Protein AF-W2ZVK2-F1 (afdb_monomer_lite)

Structure (mmCIF, N/CA/C/O backbone):
data_AF-W2ZVK2-F1
#
_entry.id   AF-W2ZVK2-F1
#
loop_
_atom_site.group_PDB
_atom_site.id
_atom_site.type_symbol
_atom_site.label_atom_id
_atom_site.label_alt_id
_atom_site.label_comp_id
_atom_site.label_asym_id
_atom_site.label_entity_id
_atom_site.label_seq_id
_atom_site.pdbx_PDB_ins_code
_atom_site.Cartn_x
_atom_site.Cartn_y
_atom_site.Cartn_z
_atom_site.occupancy
_atom_site.B_iso_or_equiv
_atom_site.auth_seq_id
_atom_site.auth_comp_id
_atom_site.auth_asym_id
_atom_site.auth_atom_id
_atom_site.pdbx_PDB_model_num
ATOM 1 N N . MET A 1 1 ? 58.874 -14.289 -9.681 1.00 51.75 1 MET A N 1
ATOM 2 C CA . MET A 1 1 ? 57.615 -13.782 -10.272 1.00 51.75 1 MET A CA 1
ATOM 3 C C . MET A 1 1 ? 56.472 -14.030 -9.299 1.00 51.75 1 MET A C 1
ATOM 5 O O . MET A 1 1 ? 56.117 -15.181 -9.076 1.00 51.75 1 MET A O 1
ATOM 9 N N . GLN A 1 2 ? 55.967 -12.985 -8.639 1.00 58.62 2 GLN A N 1
ATOM 10 C CA . GLN A 1 2 ? 54.879 -13.109 -7.662 1.00 58.62 2 GLN A CA 1
ATOM 11 C C . GLN A 1 2 ? 53.542 -13.241 -8.402 1.00 58.62 2 GLN A C 1
ATOM 13 O O . GLN A 1 2 ? 53.190 -12.388 -9.213 1.00 58.62 2 GLN A O 1
ATOM 18 N N . ARG A 1 3 ? 52.807 -14.333 -8.156 1.00 54.91 3 ARG A N 1
ATOM 19 C CA . ARG A 1 3 ? 51.463 -14.538 -8.712 1.00 54.91 3 ARG A CA 1
ATOM 20 C C . ARG A 1 3 ? 50.464 -13.684 -7.932 1.00 54.91 3 ARG A C 1
ATOM 22 O O . ARG A 1 3 ? 50.197 -13.965 -6.766 1.00 54.91 3 ARG A O 1
ATOM 29 N N . LEU A 1 4 ? 49.896 -12.671 -8.581 1.00 62.34 4 LEU A N 1
ATOM 30 C CA . LEU A 1 4 ? 48.742 -11.940 -8.060 1.00 62.34 4 LEU A CA 1
ATOM 31 C C . LEU A 1 4 ? 47.518 -12.867 -8.073 1.00 62.34 4 LEU A C 1
ATOM 33 O O . LEU A 1 4 ? 47.171 -13.435 -9.108 1.00 62.34 4 LEU A O 1
ATOM 37 N N . LYS A 1 5 ? 46.876 -13.041 -6.914 1.00 61.41 5 LYS A N 1
ATOM 38 C CA . LYS A 1 5 ? 45.603 -13.764 -6.797 1.00 61.41 5 LYS A CA 1
ATOM 39 C C . LYS A 1 5 ? 44.465 -12.813 -7.193 1.00 61.41 5 LYS A C 1
ATOM 41 O O . LYS A 1 5 ? 44.335 -11.769 -6.552 1.00 61.41 5 LYS A O 1
ATOM 46 N N . PRO A 1 6 ? 43.624 -13.134 -8.190 1.00 56.97 6 PRO A N 1
ATOM 47 C CA . PRO A 1 6 ? 42.445 -12.330 -8.473 1.00 56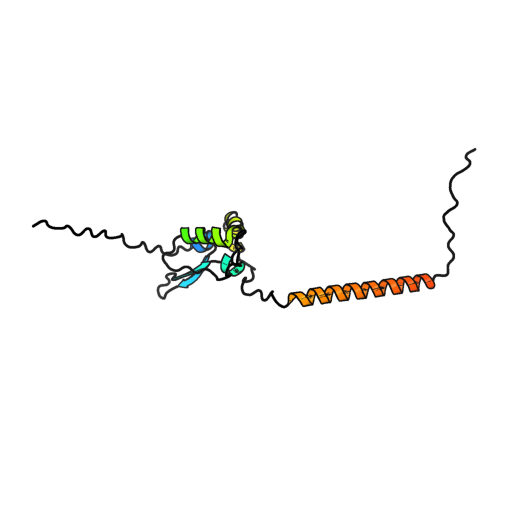.97 6 PRO A CA 1
ATOM 48 C C . PRO A 1 6 ? 41.418 -12.520 -7.349 1.00 56.97 6 PRO A C 1
ATOM 50 O O . PRO A 1 6 ? 40.825 -13.586 -7.197 1.00 56.97 6 PRO A O 1
ATOM 53 N N . SER A 1 7 ? 41.216 -11.474 -6.546 1.00 63.88 7 SER A N 1
ATOM 54 C CA . SER A 1 7 ? 40.123 -11.393 -5.575 1.00 63.88 7 SER A CA 1
ATOM 55 C C . SER A 1 7 ? 38.833 -11.028 -6.310 1.00 63.88 7 SER A C 1
ATOM 57 O O . SER A 1 7 ? 38.433 -9.868 -6.382 1.00 63.88 7 SER A O 1
ATOM 59 N N . VAL A 1 8 ? 38.190 -12.022 -6.918 1.00 59.44 8 VAL A N 1
ATOM 60 C CA . VAL A 1 8 ? 36.806 -11.886 -7.379 1.00 59.44 8 VAL A CA 1
ATOM 61 C C . VAL A 1 8 ? 35.891 -12.191 -6.201 1.00 59.44 8 VAL A C 1
ATOM 63 O O . VAL A 1 8 ? 35.551 -13.338 -5.929 1.00 59.44 8 VAL A O 1
ATOM 66 N N . SER A 1 9 ? 35.496 -11.137 -5.484 1.00 61.78 9 SER A N 1
ATOM 67 C CA . SER A 1 9 ? 34.347 -11.185 -4.580 1.00 61.78 9 SER A CA 1
ATOM 68 C C . SER A 1 9 ? 33.097 -11.429 -5.424 1.00 61.78 9 SER A C 1
ATOM 70 O O . SER A 1 9 ? 32.505 -10.504 -5.985 1.00 61.78 9 SER A O 1
ATOM 72 N N . SER A 1 10 ? 32.717 -12.696 -5.581 1.00 61.59 10 SER A N 1
ATOM 73 C CA . SER A 1 10 ? 31.437 -13.068 -6.167 1.00 61.59 10 SER A CA 1
ATOM 74 C C . SER A 1 10 ? 30.335 -12.572 -5.233 1.00 61.59 10 SER A C 1
ATOM 76 O O . SER A 1 10 ? 30.028 -13.211 -4.225 1.00 61.59 10 SER A O 1
ATOM 78 N N . LYS A 1 11 ? 29.750 -11.407 -5.541 1.00 63.00 11 LYS A N 1
ATOM 79 C CA . LYS A 1 11 ? 28.534 -10.941 -4.866 1.00 63.00 11 LYS A CA 1
ATOM 80 C C . LYS A 1 11 ? 27.496 -12.063 -4.972 1.00 63.00 11 LYS A C 1
ATOM 82 O O . LYS A 1 11 ? 27.238 -12.514 -6.091 1.00 63.00 11 LYS A O 1
ATOM 87 N N . PRO A 1 12 ? 26.911 -12.525 -3.854 1.00 60.38 12 PRO A N 1
ATOM 88 C CA . PRO A 1 12 ? 25.908 -13.574 -3.906 1.00 60.38 12 PRO A CA 1
ATOM 89 C C . PRO A 1 12 ? 24.769 -13.131 -4.834 1.00 60.38 12 PRO A C 1
ATOM 91 O O . PRO A 1 12 ? 24.417 -11.942 -4.833 1.00 60.38 12 PRO A O 1
ATOM 94 N N . PRO A 1 13 ? 24.208 -14.045 -5.646 1.00 59.25 13 PRO A N 1
ATOM 9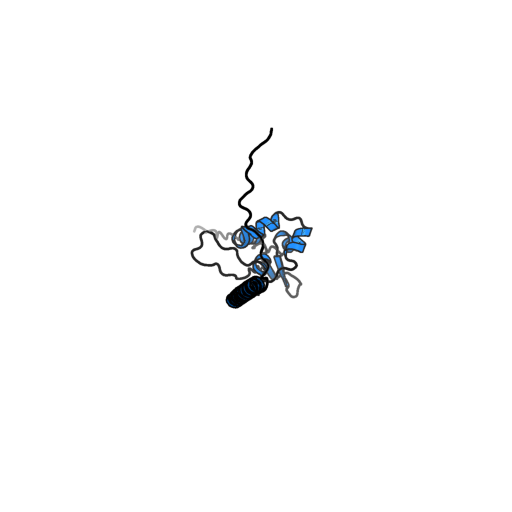5 C CA . PRO A 1 13 ? 23.165 -13.706 -6.601 1.00 59.25 13 PRO A CA 1
ATOM 96 C C . PRO A 1 13 ? 22.043 -12.946 -5.893 1.00 59.25 13 PRO A C 1
ATOM 98 O O . PRO A 1 13 ? 21.542 -13.371 -4.849 1.00 59.25 13 PRO A O 1
ATOM 101 N N . SER A 1 14 ? 21.695 -11.777 -6.442 1.00 63.69 14 SER A N 1
ATOM 102 C CA . SER A 1 14 ? 20.655 -10.904 -5.897 1.00 63.69 14 SER A CA 1
ATOM 103 C C . SER A 1 14 ? 19.380 -11.717 -5.694 1.00 63.69 14 SER A C 1
ATOM 105 O O . SER A 1 14 ? 18.766 -12.183 -6.656 1.00 63.69 14 SER A O 1
ATOM 107 N N . ARG A 1 15 ? 19.017 -11.938 -4.426 1.00 64.75 15 ARG A N 1
ATOM 108 C CA . ARG A 1 15 ? 17.873 -12.760 -4.029 1.00 64.75 15 ARG A CA 1
ATOM 109 C C . ARG A 1 15 ? 16.611 -12.179 -4.684 1.00 64.75 15 ARG A C 1
ATOM 111 O O . ARG A 1 15 ? 16.185 -11.074 -4.334 1.00 64.75 15 ARG A O 1
ATOM 118 N N . LYS A 1 16 ? 16.039 -12.891 -5.661 1.00 79.38 16 LYS A N 1
ATOM 119 C CA . LYS A 1 16 ? 14.780 -12.515 -6.321 1.00 79.38 16 LYS A CA 1
ATOM 120 C C . LYS A 1 16 ? 13.627 -12.848 -5.376 1.00 79.38 16 LYS A C 1
ATOM 122 O O . LYS A 1 16 ? 13.058 -13.925 -5.466 1.00 79.38 16 LYS A O 1
ATOM 127 N N . THR A 1 17 ? 13.321 -11.965 -4.427 1.00 89.00 17 THR A N 1
ATOM 128 C CA . THR A 1 17 ? 12.168 -12.157 -3.534 1.00 89.00 17 THR A CA 1
ATOM 129 C C . THR A 1 17 ? 10.874 -12.050 -4.352 1.00 89.00 17 THR A C 1
ATOM 131 O O . THR A 1 17 ? 10.612 -10.964 -4.891 1.00 89.00 17 THR A O 1
ATOM 134 N N . PRO A 1 18 ? 10.088 -13.137 -4.490 1.00 93.81 18 PRO A N 1
ATOM 135 C CA . PRO A 1 18 ? 8.814 -13.104 -5.197 1.00 93.81 18 PRO A CA 1
ATOM 136 C C . PRO A 1 18 ? 7.768 -12.326 -4.391 1.00 93.81 18 PRO A C 1
ATOM 138 O O . PRO A 1 18 ? 7.941 -12.069 -3.199 1.00 93.81 18 PRO A O 1
ATOM 141 N N . PHE A 1 19 ? 6.675 -11.939 -5.045 1.00 96.50 19 PHE A N 1
ATOM 142 C CA . PHE A 1 19 ? 5.563 -11.299 -4.352 1.00 96.50 19 PHE A CA 1
ATOM 143 C C . PHE A 1 19 ? 4.803 -12.343 -3.533 1.00 96.50 19 PHE A C 1
ATOM 145 O O . PHE A 1 19 ? 4.481 -13.409 -4.056 1.00 96.50 19 PHE A O 1
ATOM 152 N N . GLN A 1 20 ? 4.498 -12.034 -2.275 1.00 97.00 20 GLN A N 1
ATOM 153 C CA . GLN A 1 20 ? 3.667 -12.884 -1.426 1.00 97.00 20 GLN A CA 1
ATOM 154 C C . GLN A 1 20 ? 2.250 -12.297 -1.363 1.00 97.00 20 GLN A C 1
ATOM 156 O O . GLN A 1 20 ? 2.128 -11.103 -1.094 1.00 97.00 20 GLN A O 1
ATOM 161 N N . PRO A 1 21 ? 1.179 -13.092 -1.554 1.00 96.62 21 PRO A N 1
ATOM 162 C CA . PRO A 1 21 ? -0.200 -12.590 -1.501 1.00 96.62 21 PRO A CA 1
ATOM 163 C C . PRO A 1 21 ? -0.547 -11.854 -0.198 1.00 96.62 21 PRO A C 1
ATOM 165 O O . PRO A 1 21 ? -1.247 -10.845 -0.225 1.00 96.62 21 PRO A O 1
ATOM 168 N N . ALA A 1 22 ? 0.023 -12.285 0.933 1.00 97.25 22 ALA A N 1
ATOM 169 C CA . ALA A 1 22 ? -0.137 -11.618 2.227 1.00 97.25 22 ALA A CA 1
ATOM 170 C C . ALA A 1 22 ? 0.278 -10.134 2.201 1.00 97.25 22 ALA A C 1
ATOM 172 O O . ALA A 1 22 ? -0.273 -9.325 2.950 1.00 97.25 22 ALA A O 1
ATOM 173 N N . HIS A 1 23 ? 1.199 -9.748 1.308 1.00 97.75 23 HIS A N 1
ATOM 174 C CA . HIS A 1 23 ? 1.635 -8.363 1.176 1.00 97.75 23 HIS A CA 1
ATOM 175 C C . HIS A 1 23 ? 0.508 -7.416 0.735 1.00 97.75 23 HIS A C 1
ATOM 177 O O . HIS A 1 23 ? 0.578 -6.228 1.052 1.00 97.75 23 HIS A O 1
ATOM 183 N N . GLU A 1 24 ? -0.514 -7.900 0.013 1.00 98.00 24 GLU A N 1
ATOM 184 C CA . GLU A 1 24 ? -1.650 -7.068 -0.413 1.00 98.00 24 GLU A CA 1
ATOM 185 C C . GLU A 1 24 ? -2.363 -6.461 0.793 1.00 98.00 24 GLU A C 1
ATOM 187 O O . GLU A 1 24 ? -2.513 -5.240 0.873 1.00 98.00 24 GLU A O 1
ATOM 192 N N . LEU A 1 25 ? -2.711 -7.298 1.772 1.00 98.19 25 LEU A N 1
ATOM 193 C CA . LEU A 1 25 ? -3.405 -6.853 2.974 1.00 98.19 25 LEU A CA 1
ATOM 194 C C . LEU A 1 25 ? -2.445 -6.226 3.991 1.00 98.19 25 LEU A C 1
ATOM 196 O O . LEU A 1 25 ? -2.739 -5.165 4.530 1.00 98.19 25 LEU A O 1
ATOM 200 N N . GLN A 1 26 ? -1.273 -6.822 4.229 1.00 98.12 26 GLN A N 1
ATOM 201 C CA . GLN A 1 26 ? -0.338 -6.334 5.255 1.00 98.12 26 GLN A CA 1
ATOM 202 C C . GLN A 1 26 ? 0.169 -4.914 4.978 1.00 98.12 26 GLN A C 1
ATOM 204 O O . GLN A 1 26 ? 0.303 -4.116 5.905 1.00 98.12 26 GLN A O 1
ATOM 209 N N . TYR A 1 27 ? 0.427 -4.589 3.709 1.00 98.44 27 TYR A N 1
ATOM 210 C CA . TYR A 1 27 ? 1.043 -3.319 3.315 1.00 98.44 27 TYR A CA 1
ATOM 211 C C . TYR A 1 27 ? 0.120 -2.406 2.502 1.00 98.44 27 TYR A C 1
ATOM 213 O O . TYR A 1 27 ? 0.562 -1.344 2.057 1.00 98.44 27 TYR A O 1
ATOM 221 N N . GLY A 1 28 ? -1.145 -2.792 2.302 1.00 98.00 28 GLY A N 1
ATOM 222 C CA . GLY A 1 28 ? -2.104 -2.020 1.511 1.00 98.00 28 GLY A CA 1
ATOM 223 C C . GLY A 1 28 ? -1.681 -1.913 0.043 1.00 98.00 28 GLY A C 1
ATOM 224 O O . GLY A 1 28 ? -1.591 -0.818 -0.521 1.00 98.00 28 GLY A O 1
ATOM 225 N N . LEU A 1 29 ? -1.378 -3.050 -0.582 1.00 98.31 29 LEU A N 1
ATOM 226 C CA . LEU A 1 29 ? -0.956 -3.150 -1.980 1.00 98.31 29 LEU A CA 1
ATOM 227 C C . LEU A 1 29 ? -2.060 -3.767 -2.844 1.00 98.31 29 LEU A C 1
ATOM 229 O O . LEU A 1 29 ? -3.000 -4.370 -2.338 1.00 98.31 29 LEU A O 1
ATOM 233 N N . LYS A 1 30 ? -1.944 -3.601 -4.162 1.00 97.88 30 LYS A N 1
ATOM 234 C CA . LYS A 1 30 ? -2.776 -4.296 -5.150 1.00 97.88 30 LYS A CA 1
ATOM 235 C C . LYS A 1 30 ? -1.924 -4.767 -6.319 1.00 97.88 30 LYS A C 1
ATOM 237 O O . LYS A 1 30 ? -1.159 -3.973 -6.877 1.00 97.88 30 LYS A O 1
ATOM 242 N N . VAL A 1 31 ? -2.065 -6.033 -6.704 1.00 98.12 31 VAL A N 1
ATOM 243 C CA . VAL A 1 31 ? -1.440 -6.562 -7.923 1.00 98.12 31 VAL A CA 1
ATOM 244 C C . VAL A 1 31 ? -2.037 -5.870 -9.145 1.00 98.12 31 VAL A C 1
ATOM 246 O O . VAL A 1 31 ? -3.253 -5.746 -9.270 1.00 98.12 31 VAL A O 1
ATOM 249 N N . MET A 1 32 ? -1.167 -5.388 -10.032 1.00 97.81 32 MET A N 1
ATOM 250 C CA . MET A 1 32 ? -1.564 -4.655 -11.237 1.00 97.81 32 MET A CA 1
ATOM 251 C C . MET A 1 32 ? -1.306 -5.443 -12.512 1.00 97.81 32 MET A C 1
ATOM 253 O O . MET A 1 32 ? -2.046 -5.288 -13.476 1.00 97.81 32 MET A O 1
ATOM 257 N N . ALA A 1 33 ? -0.255 -6.260 -12.528 1.00 96.88 33 ALA A N 1
ATOM 258 C CA . ALA A 1 33 ? 0.080 -7.080 -13.676 1.00 96.88 33 ALA A CA 1
ATOM 259 C C . ALA A 1 33 ? 0.764 -8.375 -13.234 1.00 96.88 33 ALA A C 1
ATOM 261 O O . ALA A 1 33 ? 1.526 -8.401 -12.256 1.00 96.88 33 ALA A O 1
ATOM 262 N N . LYS A 1 34 ? 0.486 -9.429 -13.993 1.00 97.38 34 LYS A N 1
ATOM 263 C CA . LYS A 1 34 ? 1.160 -10.723 -13.954 1.00 97.38 34 LYS A CA 1
ATOM 264 C C . LYS A 1 34 ? 1.699 -11.004 -15.355 1.00 97.38 34 LYS A C 1
ATOM 266 O O . LYS A 1 34 ? 1.133 -10.511 -16.329 1.00 97.38 34 LYS A O 1
ATOM 271 N N . ASP A 1 35 ? 2.807 -11.721 -15.451 1.00 94.50 35 ASP A N 1
ATOM 272 C CA . ASP A 1 35 ? 3.322 -12.185 -16.738 1.00 94.50 35 ASP A CA 1
ATOM 273 C C . ASP A 1 35 ? 2.529 -13.394 -17.269 1.00 94.50 35 ASP A C 1
ATOM 275 O O . ASP A 1 35 ? 1.580 -13.862 -16.635 1.00 94.50 35 ASP A O 1
ATOM 279 N N . ALA A 1 36 ? 2.925 -13.910 -18.437 1.00 95.94 36 ALA A N 1
ATOM 280 C CA . ALA A 1 36 ? 2.286 -15.071 -19.059 1.00 95.94 36 ALA A CA 1
ATOM 281 C C . ALA A 1 36 ? 2.363 -16.346 -18.197 1.00 95.94 36 ALA A C 1
ATOM 283 O O . ALA A 1 36 ? 1.519 -17.224 -18.332 1.00 95.94 36 ALA A O 1
ATOM 284 N N . SER A 1 37 ? 3.341 -16.436 -17.289 1.00 93.50 37 SER A N 1
ATOM 285 C CA . SER A 1 37 ? 3.480 -17.545 -16.338 1.00 93.50 37 SER A CA 1
ATOM 286 C C . SER A 1 37 ? 2.661 -17.352 -15.053 1.00 93.50 37 SER A C 1
ATOM 288 O O . SER A 1 37 ? 2.672 -18.208 -14.172 1.00 93.50 37 SER A O 1
ATOM 290 N N . GLY A 1 38 ? 1.942 -16.232 -14.926 1.00 92.62 38 GLY A N 1
ATOM 291 C CA . GLY A 1 38 ? 1.153 -15.884 -13.746 1.00 92.62 38 GLY A CA 1
ATOM 292 C C . GLY A 1 38 ? 1.963 -15.238 -12.617 1.00 92.62 38 GLY A C 1
ATOM 293 O O . GLY A 1 38 ? 1.399 -14.936 -11.559 1.00 92.62 38 GLY A O 1
ATOM 294 N N . VAL A 1 39 ? 3.256 -14.971 -12.821 1.00 94.19 39 VAL A N 1
ATOM 295 C CA . VAL A 1 39 ? 4.122 -14.342 -11.820 1.00 94.19 39 VAL A CA 1
ATOM 296 C C . VAL A 1 39 ? 3.853 -12.842 -11.779 1.00 94.19 39 VAL A C 1
ATOM 298 O O . VAL A 1 39 ? 3.800 -12.157 -12.799 1.00 94.19 39 VAL A O 1
ATOM 301 N N . VAL A 1 40 ? 3.684 -12.305 -10.570 1.00 96.25 40 VAL A N 1
ATOM 302 C CA . VAL A 1 40 ? 3.438 -10.874 -10.354 1.00 96.25 40 VAL A CA 1
ATOM 303 C C . VAL A 1 40 ? 4.637 -10.055 -10.831 1.00 96.25 40 VAL A C 1
ATOM 305 O O . VAL A 1 40 ? 5.758 -10.255 -10.367 1.00 96.25 40 VAL A O 1
ATOM 308 N N . CYS A 1 41 ? 4.385 -9.105 -11.734 1.00 95.81 41 CYS A N 1
ATOM 309 C CA . CYS A 1 41 ? 5.417 -8.249 -12.324 1.00 95.81 41 CYS A CA 1
ATOM 310 C C . CYS A 1 41 ? 5.254 -6.764 -11.957 1.00 95.81 41 CYS A C 1
ATOM 312 O O . CYS A 1 41 ? 6.211 -5.990 -12.047 1.00 95.81 41 CYS A O 1
ATOM 314 N N . SER A 1 42 ? 4.076 -6.357 -11.471 1.00 97.19 42 SER A N 1
ATOM 315 C CA . SER A 1 42 ? 3.836 -5.008 -10.953 1.00 97.19 42 SER A CA 1
ATOM 316 C C . SER A 1 42 ? 2.783 -5.003 -9.848 1.00 97.19 42 SER A C 1
ATOM 318 O O . SER A 1 42 ? 1.710 -5.591 -9.999 1.00 97.19 42 SER A O 1
ATOM 320 N N . VAL A 1 43 ? 3.068 -4.289 -8.758 1.00 98.19 43 VAL A N 1
ATOM 321 C CA . VAL A 1 43 ? 2.108 -4.012 -7.677 1.00 98.19 43 VAL A CA 1
ATOM 322 C C . VAL A 1 43 ? 2.069 -2.521 -7.371 1.00 98.19 43 VAL A C 1
ATOM 324 O O . VAL A 1 43 ? 3.081 -1.829 -7.484 1.00 98.19 43 VAL A O 1
ATOM 327 N N . ARG A 1 44 ? 0.903 -2.009 -6.983 1.00 98.12 44 ARG A N 1
ATOM 328 C CA . ARG A 1 44 ? 0.679 -0.590 -6.685 1.00 98.12 44 ARG A CA 1
ATOM 329 C C . ARG A 1 44 ? 0.339 -0.383 -5.213 1.00 98.12 44 ARG A C 1
ATOM 331 O O . ARG A 1 44 ? -0.406 -1.168 -4.637 1.00 98.12 44 ARG A O 1
ATOM 338 N N . CYS A 1 45 ? 0.817 0.722 -4.648 1.00 98.44 45 CYS A N 1
ATOM 339 C CA . CYS A 1 45 ? 0.376 1.234 -3.351 1.00 98.44 45 CYS A CA 1
ATOM 340 C C . CYS A 1 45 ? -1.079 1.743 -3.409 1.00 98.44 45 CYS A C 1
ATOM 342 O O . CYS A 1 45 ? -1.394 2.640 -4.197 1.00 98.44 45 CYS A O 1
ATOM 344 N N . GLN A 1 46 ? -1.972 1.201 -2.574 1.00 98.06 46 GLN A N 1
ATOM 345 C CA . GLN A 1 46 ? -3.369 1.646 -2.530 1.00 98.06 46 GLN A CA 1
ATOM 346 C C . GLN A 1 46 ? -3.525 3.019 -1.863 1.00 98.06 46 GLN A C 1
ATOM 348 O O . GLN A 1 46 ? -4.342 3.813 -2.324 1.00 98.06 46 GLN A O 1
ATOM 353 N N . PHE A 1 47 ? -2.687 3.365 -0.879 1.00 97.69 47 PHE A N 1
ATOM 354 C CA . PHE A 1 47 ? -2.700 4.699 -0.261 1.00 97.69 47 PHE A CA 1
ATOM 355 C C . PHE A 1 47 ? -2.424 5.806 -1.284 1.00 97.69 47 PHE A C 1
ATOM 357 O O . PHE A 1 47 ? -3.180 6.765 -1.387 1.00 97.69 47 PHE A O 1
ATOM 364 N N . CYS A 1 48 ? -1.413 5.611 -2.133 1.00 96.25 48 CYS A N 1
ATOM 365 C CA . CYS A 1 48 ? -1.134 6.483 -3.272 1.00 96.25 48 CYS A CA 1
ATOM 366 C C . CYS A 1 48 ? -2.342 6.667 -4.205 1.00 96.25 48 CYS A C 1
ATOM 368 O O . CYS A 1 48 ? -2.529 7.749 -4.750 1.00 96.25 48 CYS A O 1
ATOM 370 N N . LYS A 1 49 ? -3.134 5.611 -4.436 1.00 95.31 49 LYS A N 1
ATOM 371 C CA . LYS A 1 49 ? -4.300 5.666 -5.328 1.00 95.31 49 LYS A CA 1
ATOM 372 C C . LYS A 1 49 ? -5.437 6.487 -4.718 1.00 95.31 49 LYS A C 1
ATOM 374 O O . LYS A 1 49 ? -6.022 7.308 -5.418 1.00 95.31 49 LYS A O 1
ATOM 379 N N . TYR A 1 50 ? -5.777 6.225 -3.459 1.00 95.56 50 TYR A N 1
ATOM 380 C CA . TYR A 1 50 ? -6.992 6.764 -2.842 1.00 95.56 50 TYR A CA 1
ATOM 381 C C . TYR A 1 50 ? -6.766 8.060 -2.068 1.00 95.56 50 TYR A C 1
ATOM 383 O O . TYR A 1 50 ? -7.618 8.936 -2.113 1.00 95.56 50 TYR A O 1
ATOM 391 N N . PHE A 1 51 ? -5.615 8.219 -1.416 1.00 93.88 51 PHE A N 1
ATOM 392 C CA . PHE A 1 51 ? -5.336 9.373 -0.554 1.00 93.88 51 PHE A CA 1
ATOM 393 C C . PHE A 1 51 ? -4.252 10.299 -1.107 1.00 93.88 51 PHE A C 1
ATOM 395 O O . PHE A 1 51 ? -4.126 11.426 -0.644 1.00 93.88 51 PHE A O 1
ATOM 402 N N . GLY A 1 52 ? -3.463 9.837 -2.083 1.00 93.94 52 GLY A N 1
ATOM 403 C CA . GLY A 1 52 ? -2.275 10.567 -2.518 1.00 93.94 52 GLY A CA 1
ATOM 404 C C . GLY A 1 52 ? -1.194 10.583 -1.432 1.00 93.94 52 GLY A C 1
ATOM 405 O O . GLY A 1 52 ? -1.263 9.855 -0.441 1.00 93.94 52 GLY A O 1
ATOM 406 N N . ARG A 1 53 ? -0.140 11.365 -1.647 1.00 92.75 53 ARG A N 1
ATOM 407 C CA . ARG A 1 53 ? 0.957 11.567 -0.699 1.00 92.75 53 ARG A CA 1
ATOM 408 C C . ARG A 1 53 ? 0.621 12.680 0.277 1.00 92.75 53 AR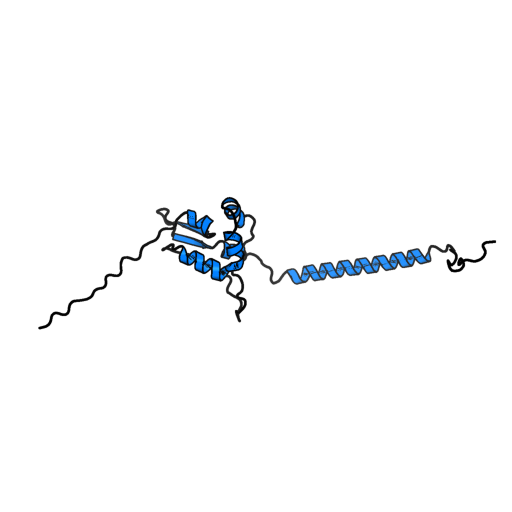G A C 1
ATOM 410 O O . ARG A 1 53 ? 0.275 13.785 -0.137 1.00 92.75 53 ARG A O 1
ATOM 417 N N . GLU A 1 54 ? 0.837 12.389 1.549 1.00 92.31 54 GLU A N 1
ATOM 418 C CA . GLU A 1 54 ? 0.720 13.354 2.632 1.00 92.31 54 GLU A CA 1
ATOM 419 C C . GLU A 1 54 ? 1.832 14.410 2.532 1.00 92.31 54 GLU A C 1
ATOM 421 O O . GLU A 1 54 ? 2.964 14.124 2.111 1.00 92.31 54 GLU A O 1
ATOM 426 N N . GLU A 1 55 ? 1.481 15.647 2.885 1.00 85.88 55 GLU A N 1
ATOM 427 C CA . GLU A 1 55 ? 2.392 16.787 2.825 1.00 85.88 55 GLU A CA 1
ATOM 428 C C . GLU A 1 55 ? 3.440 16.704 3.939 1.00 85.88 55 GLU A C 1
ATOM 430 O O . GLU A 1 55 ? 3.164 16.277 5.063 1.00 85.88 55 GLU A O 1
ATOM 435 N N . SER A 1 56 ? 4.666 17.121 3.628 1.00 80.44 56 SER A N 1
ATOM 436 C CA . SER A 1 56 ? 5.703 17.215 4.649 1.00 80.44 56 SER A CA 1
ATOM 437 C C . SER A 1 56 ? 5.514 18.506 5.434 1.00 80.44 56 SER A C 1
ATOM 439 O O . SER A 1 56 ? 5.455 19.580 4.843 1.00 80.44 56 SER A O 1
ATOM 441 N N . LYS A 1 57 ? 5.526 18.425 6.770 1.00 77.06 57 LYS A N 1
ATOM 442 C CA . LYS A 1 57 ? 5.458 19.609 7.647 1.00 77.06 57 LYS A CA 1
ATOM 443 C C . LYS A 1 57 ? 6.546 20.654 7.345 1.00 77.06 57 LYS A C 1
ATOM 445 O O . LYS A 1 57 ? 6.348 21.828 7.629 1.00 77.06 57 LYS A O 1
ATOM 450 N N . ASN A 1 58 ? 7.666 20.240 6.744 1.00 79.94 58 ASN A N 1
ATOM 451 C CA . ASN A 1 58 ? 8.843 21.086 6.529 1.00 79.94 58 ASN A CA 1
ATOM 452 C C . ASN A 1 58 ? 9.167 21.300 5.033 1.00 79.94 58 ASN A C 1
ATOM 454 O O . ASN A 1 58 ? 10.238 21.807 4.692 1.00 79.94 58 ASN A O 1
ATOM 458 N N . GLY A 1 59 ? 8.286 20.883 4.119 1.00 77.38 59 GLY A N 1
ATOM 459 C CA . GLY A 1 59 ? 8.522 20.980 2.680 1.00 77.38 59 GLY A CA 1
ATOM 460 C C . GLY A 1 59 ? 8.298 22.394 2.142 1.00 77.38 59 GLY A C 1
ATOM 461 O O . GLY A 1 59 ? 7.199 22.924 2.227 1.00 77.38 59 GLY A O 1
ATOM 462 N N . LYS A 1 60 ? 9.309 22.995 1.497 1.00 81.25 60 LYS A N 1
ATOM 463 C CA . LYS A 1 60 ? 9.150 24.289 0.790 1.00 81.25 60 LYS A CA 1
ATOM 464 C C . LYS A 1 60 ? 8.298 24.193 -0.487 1.00 81.25 60 LYS A C 1
ATOM 466 O O . LYS A 1 60 ? 7.924 25.215 -1.051 1.00 81.25 60 LYS A O 1
ATOM 471 N N . ARG A 1 61 ? 8.059 22.982 -1.001 1.00 81.19 61 ARG A N 1
ATOM 472 C CA . ARG A 1 61 ? 7.321 22.720 -2.246 1.00 81.19 61 ARG A CA 1
ATOM 473 C C . ARG A 1 61 ? 6.317 21.599 -2.022 1.00 81.19 61 ARG A C 1
ATOM 475 O O . ARG A 1 61 ? 6.664 20.610 -1.380 1.00 81.19 61 ARG A O 1
ATOM 482 N N . ARG A 1 62 ? 5.139 21.726 -2.642 1.00 80.44 62 ARG A N 1
ATOM 483 C CA . ARG A 1 62 ? 4.114 20.673 -2.657 1.00 80.44 62 ARG A CA 1
ATOM 484 C C . ARG A 1 62 ? 4.673 19.398 -3.281 1.00 80.44 62 ARG A C 1
ATOM 486 O O . ARG A 1 62 ? 5.317 19.440 -4.334 1.00 80.44 62 ARG A O 1
ATOM 493 N N . ARG A 1 63 ? 4.414 18.257 -2.645 1.00 82.81 63 ARG A N 1
ATOM 494 C CA . ARG A 1 63 ? 4.878 16.955 -3.139 1.00 82.81 63 ARG A CA 1
ATOM 495 C C . ARG A 1 63 ? 4.097 16.519 -4.381 1.00 82.81 63 ARG A C 1
ATOM 497 O O . ARG A 1 63 ? 2.883 16.689 -4.460 1.00 82.81 63 ARG A O 1
ATOM 504 N N . THR A 1 64 ? 4.786 15.896 -5.339 1.00 85.00 64 THR A N 1
ATOM 505 C CA . THR A 1 64 ? 4.133 15.302 -6.513 1.00 85.00 64 THR A CA 1
ATOM 506 C C . THR A 1 64 ? 3.231 14.141 -6.105 1.00 85.00 64 THR A C 1
ATOM 508 O O . THR A 1 64 ? 3.630 13.258 -5.345 1.00 85.00 64 THR A O 1
ATOM 511 N N . GLN A 1 65 ? 2.019 14.105 -6.655 1.00 88.81 65 GLN A N 1
ATOM 512 C CA . GLN A 1 65 ? 0.970 13.150 -6.278 1.00 88.81 65 GLN A CA 1
ATOM 513 C C . GLN A 1 65 ? 1.004 11.855 -7.112 1.00 88.81 65 GLN A C 1
ATOM 515 O O . GLN A 1 65 ? -0.000 11.182 -7.330 1.00 88.81 65 GLN A O 1
ATOM 520 N N . ASN A 1 66 ? 2.196 11.481 -7.587 1.00 90.06 66 ASN A N 1
ATOM 521 C CA . ASN A 1 66 ? 2.384 10.300 -8.423 1.00 90.06 66 ASN A CA 1
ATOM 522 C C . ASN A 1 66 ? 2.243 9.008 -7.610 1.00 90.06 66 ASN A C 1
ATOM 524 O O . ASN A 1 66 ? 2.884 8.836 -6.562 1.00 90.06 66 ASN A O 1
ATOM 528 N N . GLN A 1 67 ? 1.462 8.070 -8.156 1.00 94.06 67 GLN A N 1
ATOM 529 C CA . GLN A 1 67 ? 1.239 6.762 -7.550 1.00 94.06 67 GLN A CA 1
ATOM 530 C C . GLN A 1 67 ? 2.513 5.913 -7.576 1.00 94.06 67 GLN A C 1
ATOM 532 O O . GLN A 1 67 ? 3.214 5.841 -8.586 1.00 94.06 67 GLN A O 1
ATOM 537 N N . LYS A 1 68 ? 2.813 5.236 -6.462 1.00 96.69 68 LYS A N 1
ATOM 538 C CA . LYS A 1 68 ? 3.967 4.338 -6.373 1.00 96.69 68 LYS A CA 1
ATOM 539 C C . LYS A 1 68 ? 3.616 2.938 -6.878 1.00 96.69 68 LYS A C 1
ATOM 541 O O . LYS A 1 68 ? 2.709 2.286 -6.358 1.00 96.69 68 LYS A O 1
ATOM 546 N N . PHE A 1 69 ? 4.405 2.473 -7.844 1.00 97.75 69 PHE A N 1
ATOM 547 C CA . PHE A 1 69 ? 4.433 1.092 -8.319 1.00 97.75 69 PHE A CA 1
ATOM 548 C C . PHE A 1 69 ? 5.754 0.426 -7.923 1.00 97.75 69 PHE A C 1
ATOM 550 O O . PHE A 1 69 ? 6.796 1.087 -7.836 1.00 97.75 69 PHE A O 1
ATOM 557 N N . TYR A 1 70 ? 5.706 -0.884 -7.708 1.00 97.56 70 TYR A N 1
ATOM 558 C CA . TYR A 1 70 ? 6.850 -1.722 -7.377 1.00 97.56 70 TYR A CA 1
ATOM 559 C C . TYR A 1 70 ? 6.979 -2.857 -8.384 1.00 97.56 70 TYR A C 1
ATOM 561 O O . TYR A 1 70 ? 5.988 -3.466 -8.790 1.00 97.56 70 TYR A O 1
ATOM 569 N N . LYS A 1 71 ? 8.227 -3.158 -8.733 1.00 95.56 71 LYS A N 1
ATOM 570 C CA . LYS A 1 71 ? 8.639 -4.290 -9.565 1.00 95.56 71 LYS A CA 1
ATOM 571 C C . LYS A 1 71 ? 9.534 -5.222 -8.730 1.00 95.56 71 LYS A C 1
ATOM 573 O O . LYS A 1 71 ? 10.022 -4.775 -7.688 1.00 95.56 71 LYS A O 1
ATOM 578 N N . PRO A 1 72 ? 9.755 -6.481 -9.147 1.00 92.75 72 PRO A N 1
ATOM 579 C CA . PRO A 1 72 ? 10.652 -7.386 -8.434 1.00 92.75 72 PRO A CA 1
ATOM 580 C C . PRO A 1 72 ? 12.069 -6.788 -8.283 1.00 92.75 72 PRO A C 1
ATOM 582 O O . PRO A 1 72 ? 12.531 -6.110 -9.205 1.00 92.75 72 PRO A O 1
ATOM 585 N N . PRO A 1 73 ? 12.791 -7.058 -7.175 1.00 94.19 73 PRO A N 1
ATOM 586 C CA . PRO A 1 73 ? 12.406 -7.915 -6.050 1.00 94.19 73 PRO A CA 1
ATOM 587 C C . PRO A 1 73 ? 11.451 -7.232 -5.058 1.00 94.19 73 PRO A C 1
ATOM 589 O O . PRO A 1 73 ? 11.606 -6.061 -4.711 1.00 94.19 73 PRO A O 1
ATOM 592 N N . TYR A 1 74 ? 10.498 -8.001 -4.536 1.00 95.75 74 TYR A N 1
ATOM 593 C CA . TYR A 1 74 ? 9.434 -7.512 -3.659 1.00 95.75 74 TYR A CA 1
ATOM 594 C C . TYR A 1 74 ? 9.833 -7.562 -2.184 1.00 95.75 74 TYR A C 1
ATOM 596 O O . TYR A 1 74 ? 9.468 -8.474 -1.446 1.00 95.75 74 TYR A O 1
ATOM 604 N N . ARG A 1 75 ? 10.638 -6.582 -1.765 1.00 95.25 75 ARG A N 1
ATOM 605 C CA . ARG A 1 75 ? 11.150 -6.478 -0.392 1.00 95.25 75 ARG A CA 1
ATOM 606 C C . ARG A 1 75 ? 10.164 -5.715 0.504 1.00 95.25 75 ARG A C 1
ATOM 608 O O . ARG A 1 75 ? 9.933 -4.538 0.224 1.00 95.25 75 ARG A O 1
ATOM 615 N N . PRO A 1 76 ? 9.672 -6.312 1.606 1.00 96.62 76 PRO A N 1
ATOM 616 C CA . PRO A 1 76 ? 8.746 -5.645 2.523 1.00 96.62 76 PRO A CA 1
ATOM 617 C C . PRO A 1 76 ? 9.241 -4.307 3.078 1.00 96.62 76 PRO A C 1
ATOM 619 O O . PRO A 1 76 ? 8.458 -3.369 3.198 1.00 96.62 76 PRO A O 1
ATOM 622 N N . GLN A 1 77 ? 10.552 -4.184 3.320 1.00 97.12 77 GLN A N 1
ATOM 623 C CA . GLN A 1 77 ? 11.170 -2.940 3.788 1.00 97.12 77 GLN A CA 1
ATOM 624 C C . GLN A 1 77 ? 10.795 -1.735 2.914 1.00 97.12 77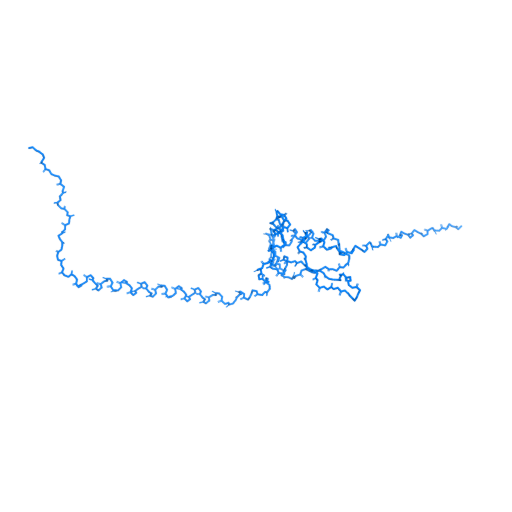 GLN A C 1
ATOM 626 O O . GLN A 1 77 ? 10.451 -0.679 3.431 1.00 97.12 77 GLN A O 1
ATOM 631 N N . TYR A 1 78 ? 10.780 -1.903 1.587 1.00 97.31 78 TYR A N 1
ATOM 632 C CA . TYR A 1 78 ? 10.452 -0.812 0.666 1.00 97.31 78 TYR A CA 1
ATOM 633 C C . TYR A 1 78 ? 8.993 -0.373 0.753 1.00 97.31 78 TYR A C 1
ATOM 635 O O . TYR A 1 78 ? 8.690 0.783 0.457 1.00 97.31 78 TYR A O 1
ATOM 643 N N . TYR A 1 79 ? 8.091 -1.271 1.148 1.00 98.06 79 TYR A N 1
ATOM 644 C CA . TYR A 1 79 ? 6.696 -0.921 1.387 1.00 98.06 79 TYR A CA 1
ATOM 645 C C . TYR A 1 79 ? 6.569 -0.116 2.673 1.00 98.06 79 TYR A C 1
ATOM 647 O O . TYR A 1 79 ? 5.950 0.944 2.660 1.00 98.06 79 TYR A O 1
ATOM 655 N N . THR A 1 80 ? 7.208 -0.580 3.750 1.00 98.00 80 THR A N 1
ATOM 656 C CA . THR A 1 80 ? 7.205 0.108 5.043 1.00 98.00 80 THR A CA 1
ATOM 657 C C . THR A 1 80 ? 7.803 1.505 4.923 1.00 98.00 80 THR A C 1
ATOM 659 O O . THR A 1 80 ? 7.136 2.466 5.291 1.00 98.00 80 THR A O 1
ATOM 662 N N . ASP A 1 81 ? 8.995 1.643 4.336 1.00 98.00 81 ASP A N 1
ATOM 663 C CA . ASP A 1 81 ? 9.666 2.939 4.157 1.00 98.00 81 ASP A CA 1
ATOM 664 C C . ASP A 1 81 ? 8.814 3.913 3.340 1.00 98.00 81 ASP A C 1
ATOM 666 O O . ASP A 1 81 ? 8.726 5.107 3.630 1.00 98.00 81 ASP A O 1
ATOM 670 N N . HIS A 1 82 ? 8.157 3.418 2.292 1.00 97.44 82 HIS A N 1
ATOM 671 C CA . HIS A 1 82 ? 7.263 4.250 1.504 1.00 97.44 82 HIS A CA 1
ATOM 672 C C . HIS A 1 82 ? 6.033 4.679 2.302 1.00 97.44 82 HIS A C 1
ATOM 674 O O . HIS A 1 82 ? 5.694 5.862 2.284 1.00 97.44 82 HIS A O 1
ATOM 680 N N . ASN A 1 83 ? 5.368 3.743 2.979 1.00 97.81 83 ASN A N 1
ATOM 681 C CA . ASN A 1 83 ? 4.142 4.019 3.714 1.00 97.81 83 ASN A CA 1
ATOM 682 C C . ASN A 1 83 ? 4.401 4.995 4.867 1.00 97.81 83 ASN A C 1
ATOM 684 O O . ASN A 1 83 ? 3.657 5.957 5.016 1.00 97.81 83 ASN A O 1
ATOM 688 N N . THR A 1 84 ? 5.497 4.834 5.612 1.00 96.62 84 THR A N 1
ATOM 689 C CA . THR A 1 84 ? 5.863 5.751 6.703 1.00 96.62 84 THR A CA 1
ATOM 690 C C . THR A 1 84 ? 6.213 7.150 6.196 1.00 96.62 84 THR A C 1
ATOM 692 O O . THR A 1 84 ? 5.790 8.140 6.786 1.00 96.62 84 THR A O 1
ATOM 695 N N . THR A 1 85 ? 6.948 7.261 5.084 1.00 94.69 85 THR A N 1
ATOM 696 C CA . THR A 1 85 ? 7.420 8.563 4.573 1.00 94.69 85 THR A CA 1
ATOM 697 C C . THR A 1 85 ? 6.421 9.298 3.682 1.00 94.69 85 THR A C 1
ATOM 699 O O . THR A 1 85 ? 6.567 10.503 3.461 1.00 94.69 85 THR A O 1
ATOM 702 N N . ALA A 1 86 ? 5.462 8.599 3.074 1.00 94.38 86 ALA A N 1
ATOM 703 C CA . ALA A 1 86 ? 4.503 9.187 2.136 1.00 94.38 86 ALA A CA 1
ATOM 704 C C . ALA A 1 86 ? 3.061 9.189 2.640 1.00 94.38 86 ALA A C 1
ATOM 706 O O . ALA A 1 86 ? 2.265 9.966 2.116 1.00 94.38 86 ALA A O 1
ATOM 707 N N . HIS A 1 87 ? 2.738 8.340 3.613 1.00 96.06 87 HIS A N 1
ATOM 708 C CA . HIS A 1 87 ? 1.385 8.124 4.117 1.00 96.06 87 HIS A CA 1
ATOM 709 C C . HIS A 1 87 ? 1.398 7.926 5.639 1.00 96.06 87 HIS A C 1
ATOM 711 O O . HIS A 1 87 ? 0.686 7.067 6.139 1.00 96.06 87 HIS A O 1
ATOM 717 N N . GLY A 1 88 ? 2.256 8.636 6.378 1.00 95.62 88 GLY A N 1
ATOM 718 C CA . GLY A 1 88 ? 2.510 8.366 7.796 1.00 95.62 88 GLY A CA 1
ATOM 719 C C . GLY A 1 88 ? 1.245 8.327 8.661 1.00 95.62 88 GLY A C 1
ATOM 720 O O . GLY A 1 88 ? 1.111 7.439 9.502 1.00 95.62 88 GLY A O 1
ATOM 721 N N . ILE A 1 89 ? 0.287 9.224 8.416 1.00 96.25 89 ILE A N 1
ATOM 722 C CA . ILE A 1 89 ? -0.977 9.296 9.158 1.00 96.25 89 ILE A CA 1
ATOM 723 C C . ILE A 1 89 ? -1.889 8.130 8.766 1.00 96.25 89 ILE A C 1
ATOM 725 O O . ILE A 1 89 ? -2.316 7.357 9.626 1.00 96.25 89 ILE A O 1
ATOM 729 N N . LYS A 1 90 ? -2.178 7.965 7.468 1.00 97.25 90 LYS A N 1
ATOM 730 C CA . LYS A 1 90 ? -3.062 6.892 6.980 1.00 97.25 90 LYS A CA 1
ATOM 731 C C . LYS A 1 90 ? -2.489 5.500 7.225 1.00 97.25 90 LYS A C 1
ATOM 733 O O . LYS A 1 90 ? -3.243 4.568 7.487 1.00 97.25 90 LYS A O 1
ATOM 738 N N . TRP A 1 91 ? -1.171 5.358 7.177 1.00 97.94 91 TRP A N 1
ATOM 739 C CA . TRP A 1 91 ? -0.471 4.120 7.484 1.00 97.94 91 TRP A CA 1
ATOM 740 C C . TRP A 1 91 ? -0.594 3.748 8.958 1.00 97.94 91 TRP A C 1
ATOM 742 O O . TRP A 1 91 ? -0.884 2.592 9.254 1.00 97.94 91 TRP A O 1
ATOM 752 N N . ALA A 1 92 ? -0.433 4.709 9.873 1.00 98.00 92 ALA A N 1
ATOM 753 C CA . ALA A 1 92 ? -0.622 4.470 11.302 1.00 98.00 92 ALA A CA 1
ATOM 754 C C . ALA A 1 92 ? -2.064 4.042 11.618 1.00 98.00 92 ALA A C 1
ATOM 756 O O . ALA A 1 92 ? -2.264 3.059 12.330 1.00 98.00 92 ALA A O 1
ATOM 757 N N . GLN A 1 93 ? -3.056 4.716 11.019 1.00 98.06 93 GLN A N 1
ATOM 758 C CA . GLN A 1 93 ? -4.464 4.314 11.117 1.00 98.06 93 GLN A CA 1
ATOM 759 C C . GLN A 1 93 ? -4.659 2.884 10.617 1.00 98.06 93 GLN A C 1
ATOM 761 O O . GLN A 1 93 ? -5.212 2.057 11.327 1.00 98.06 93 GLN A O 1
ATOM 766 N N . TYR A 1 94 ? -4.148 2.577 9.423 1.00 98.25 94 TYR A N 1
ATOM 767 C CA . TYR A 1 94 ? -4.271 1.251 8.833 1.00 98.25 94 TYR A CA 1
ATOM 768 C C . TYR A 1 94 ? -3.608 0.165 9.681 1.00 98.25 94 TYR A C 1
ATOM 770 O O . TYR A 1 94 ? -4.157 -0.919 9.813 1.00 98.25 94 TYR A O 1
ATOM 778 N N . GLN A 1 95 ? -2.439 0.428 10.268 1.00 98.19 95 GLN A N 1
ATOM 779 C CA . GLN A 1 95 ? -1.726 -0.547 11.096 1.00 98.19 95 GLN A CA 1
ATOM 780 C C . GLN A 1 95 ? -2.522 -0.968 12.332 1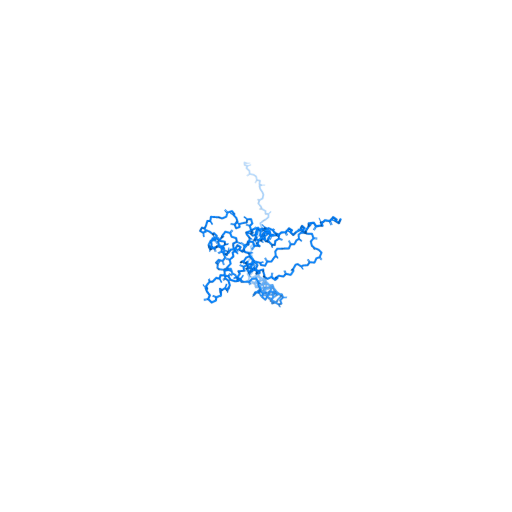.00 98.19 95 GLN A C 1
ATOM 782 O O . GLN A 1 95 ? -2.521 -2.159 12.644 1.00 98.19 95 GLN A O 1
ATOM 787 N N . ALA A 1 96 ? -3.231 -0.028 12.963 1.00 98.06 96 ALA A N 1
ATOM 788 C CA . ALA A 1 96 ? -4.047 -0.266 14.153 1.00 98.06 96 ALA A CA 1
ATOM 789 C C . ALA A 1 96 ? -5.314 -1.104 13.892 1.00 98.06 96 ALA A C 1
ATOM 791 O O . ALA A 1 96 ? -5.934 -1.572 14.843 1.00 98.06 96 ALA A O 1
ATOM 792 N N . LEU A 1 97 ? -5.693 -1.304 12.626 1.00 98.00 97 LEU A N 1
ATOM 793 C CA . LEU A 1 97 ? -6.878 -2.070 12.248 1.00 98.00 97 LEU A CA 1
ATOM 794 C C . LEU A 1 97 ? -6.647 -3.586 12.295 1.00 98.00 97 LEU A C 1
ATOM 796 O O . LEU A 1 97 ? -5.555 -4.095 11.996 1.00 98.00 97 LEU A O 1
ATOM 800 N N . SER A 1 98 ? -7.729 -4.309 12.577 1.00 97.94 98 SER A N 1
ATOM 801 C CA . SER A 1 98 ? -7.821 -5.759 12.405 1.00 97.94 98 SER A CA 1
ATOM 802 C C . SER A 1 98 ? -7.728 -6.169 10.927 1.00 97.94 98 SER A C 1
ATOM 804 O O . SER A 1 98 ? -7.791 -5.345 10.012 1.00 97.94 98 SER A O 1
ATOM 806 N N . SER A 1 99 ? -7.554 -7.468 10.668 1.00 96.81 99 SER A N 1
ATOM 807 C CA . SER A 1 99 ? -7.486 -8.006 9.300 1.00 96.81 99 SER A CA 1
ATOM 808 C C . SER A 1 99 ? -8.758 -7.710 8.493 1.00 96.81 99 SER A C 1
ATOM 810 O O . SER A 1 99 ? -8.672 -7.313 7.328 1.00 96.81 99 SER A O 1
ATOM 812 N N . ASP A 1 100 ? -9.926 -7.845 9.123 1.00 96.56 100 ASP A N 1
ATOM 813 C CA . ASP A 1 100 ? -11.220 -7.647 8.467 1.00 96.56 100 ASP A CA 1
ATOM 814 C C . ASP A 1 100 ? -11.433 -6.171 8.122 1.00 96.56 100 ASP A C 1
ATOM 816 O O . ASP A 1 100 ? -11.761 -5.829 6.985 1.00 96.56 100 ASP A O 1
ATOM 820 N N . GLU A 1 101 ? -11.114 -5.271 9.050 1.00 97.50 101 GLU A N 1
ATOM 821 C CA . GLU A 1 101 ? -11.174 -3.826 8.816 1.00 97.50 101 GLU A CA 1
ATOM 822 C C . GLU A 1 101 ? -10.182 -3.371 7.736 1.00 97.50 101 GLU A C 1
ATOM 824 O O . GLU A 1 101 ? -10.523 -2.544 6.887 1.00 97.50 101 GLU A O 1
ATOM 829 N N . LYS A 1 102 ? -8.970 -3.944 7.698 1.00 97.94 102 LYS A N 1
ATOM 830 C CA . LYS A 1 102 ? -7.983 -3.684 6.634 1.00 97.94 102 LYS A CA 1
ATOM 831 C C . LYS A 1 102 ? -8.527 -4.036 5.253 1.00 97.94 102 LYS A C 1
ATOM 833 O O . LYS A 1 102 ? -8.275 -3.304 4.295 1.00 97.94 102 LYS A O 1
ATOM 838 N N . SER A 1 103 ? -9.298 -5.120 5.147 1.00 95.81 103 SER A N 1
ATOM 839 C CA . SER A 1 103 ? -9.900 -5.547 3.880 1.00 95.81 103 SER A CA 1
ATOM 840 C C . SER A 1 103 ? -10.945 -4.545 3.368 1.00 95.81 103 SER A C 1
ATOM 842 O O . SER A 1 103 ? -11.031 -4.295 2.163 1.00 95.81 103 SER A O 1
ATOM 844 N N . ALA A 1 104 ? -11.666 -3.895 4.286 1.00 96.69 104 ALA A N 1
ATOM 845 C CA . ALA A 1 104 ? -12.681 -2.892 3.985 1.00 96.69 104 ALA A CA 1
ATOM 846 C C . ALA A 1 104 ? -12.123 -1.459 3.879 1.00 96.69 104 ALA A C 1
ATOM 848 O O . ALA A 1 104 ? -12.776 -0.600 3.289 1.00 96.69 104 ALA A O 1
ATOM 849 N N . PHE A 1 105 ? -10.916 -1.183 4.383 1.00 96.75 105 PHE A N 1
ATOM 850 C CA . PHE A 1 105 ? -10.365 0.174 4.521 1.00 96.75 105 PHE A CA 1
ATOM 851 C C . PHE A 1 105 ? -10.344 1.000 3.226 1.00 96.75 105 PHE A C 1
ATOM 853 O O . PHE A 1 105 ? -10.546 2.213 3.238 1.00 96.75 105 PHE A O 1
ATOM 860 N N . PHE A 1 106 ? -10.091 0.346 2.091 1.00 95.50 106 PHE A N 1
ATOM 861 C CA . PHE A 1 106 ? -10.045 0.997 0.778 1.00 95.50 106 PHE A CA 1
ATOM 862 C C . PHE A 1 106 ? -11.364 0.897 -0.003 1.00 95.50 106 PHE A C 1
ATOM 864 O O . PHE A 1 106 ? -11.458 1.423 -1.115 1.00 95.50 106 PHE A O 1
ATOM 871 N N . SER A 1 107 ? -12.370 0.205 0.537 1.00 92.75 107 SER A N 1
ATOM 872 C CA . SER A 1 107 ? -13.686 0.086 -0.092 1.00 92.75 107 SER A CA 1
ATOM 873 C C . SER A 1 107 ? -14.432 1.425 -0.036 1.00 92.75 107 SER A C 1
ATOM 875 O O . SER A 1 107 ? -14.264 2.210 0.896 1.00 92.75 107 SER A O 1
ATOM 877 N N . GLY A 1 108 ? -15.185 1.749 -1.091 1.00 86.12 108 GLY A N 1
ATOM 878 C CA . GLY A 1 108 ? -15.933 3.011 -1.191 1.00 86.12 108 GLY A CA 1
ATOM 879 C C . GLY A 1 108 ? -15.091 4.286 -1.359 1.00 86.12 108 GLY A C 1
ATOM 880 O O . GLY A 1 108 ? -15.656 5.360 -1.541 1.00 86.12 108 GLY A O 1
ATOM 881 N N . GLN A 1 109 ? -13.756 4.203 -1.342 1.00 88.62 109 GLN A N 1
ATOM 882 C CA . GLN A 1 109 ? -12.889 5.373 -1.499 1.00 88.62 109 GLN A CA 1
ATOM 883 C C . GLN A 1 109 ? -12.799 5.815 -2.969 1.00 88.62 109 GLN A C 1
ATOM 885 O O . GLN A 1 109 ? -12.521 5.012 -3.866 1.00 88.62 109 GLN A O 1
ATOM 890 N N . ILE A 1 110 ? -12.975 7.114 -3.225 1.00 87.06 110 ILE A N 1
ATOM 891 C CA . ILE A 1 110 ? -12.769 7.709 -4.554 1.00 87.06 110 ILE A CA 1
ATOM 892 C C . ILE A 1 110 ? -11.263 7.901 -4.783 1.00 87.06 110 ILE A C 1
ATOM 894 O O . ILE A 1 110 ? -10.521 8.278 -3.882 1.00 87.06 110 ILE A O 1
ATOM 898 N N . SER A 1 111 ? -10.787 7.618 -5.997 1.00 87.31 111 SER A N 1
ATOM 899 C CA . SER A 1 111 ? -9.377 7.813 -6.362 1.00 87.31 111 SER A CA 1
ATOM 900 C C . SER A 1 111 ? -8.969 9.285 -6.226 1.00 87.31 111 SER A C 1
ATOM 902 O O . SER A 1 111 ? -9.612 10.144 -6.825 1.00 87.31 111 SER A O 1
ATOM 904 N N . HIS A 1 112 ? -7.849 9.558 -5.550 1.00 82.12 112 HIS A N 1
ATOM 905 C CA . HIS A 1 112 ? -7.314 10.907 -5.311 1.00 82.12 112 HIS A CA 1
ATOM 906 C C . HIS A 1 112 ? -7.184 11.722 -6.609 1.00 82.12 112 HIS A C 1
ATOM 908 O O . HIS A 1 112 ? -7.626 12.861 -6.691 1.00 82.12 112 HIS A O 1
ATOM 914 N N . ASN A 1 113 ? -6.651 11.112 -7.674 1.00 74.38 113 ASN A N 1
ATOM 915 C CA . ASN A 1 113 ? -6.444 11.797 -8.959 1.00 74.38 113 ASN A CA 1
ATOM 916 C C . ASN A 1 113 ? -7.738 12.101 -9.735 1.00 74.38 113 ASN A C 1
ATOM 918 O O . ASN A 1 113 ? -7.671 12.787 -10.747 1.00 74.38 113 ASN A O 1
ATOM 922 N N . ASN A 1 114 ? -8.889 11.577 -9.303 1.00 59.31 114 ASN A N 1
ATOM 923 C CA . ASN A 1 114 ? -10.179 11.837 -9.944 1.00 59.31 114 ASN A CA 1
ATOM 924 C C . ASN A 1 114 ? -10.946 12.995 -9.277 1.00 59.31 114 ASN A C 1
ATOM 926 O O . ASN A 1 114 ? -12.115 13.219 -9.577 1.00 59.31 114 ASN A O 1
ATOM 930 N N . GLN A 1 115 ? -10.313 13.720 -8.351 1.00 60.69 115 GLN A N 1
ATOM 931 C CA . GLN A 1 115 ? -10.883 14.916 -7.741 1.00 60.69 115 GLN A CA 1
ATOM 932 C C . GLN A 1 115 ? -10.572 16.128 -8.632 1.00 60.69 115 GLN A C 1
ATOM 934 O O . GLN A 1 115 ? -9.548 16.791 -8.476 1.00 60.69 115 GLN A O 1
ATOM 939 N N . LEU A 1 116 ? -11.455 16.427 -9.589 1.00 55.38 116 LEU A N 1
ATOM 940 C CA . LEU A 1 116 ? -11.495 17.717 -10.294 1.00 55.38 116 LEU A CA 1
ATOM 941 C C . LEU A 1 116 ? -11.965 18.825 -9.323 1.00 55.38 116 LEU A C 1
ATOM 943 O O . LEU A 1 116 ? -13.051 19.367 -9.481 1.00 55.38 116 LEU A O 1
ATOM 947 N N . SER A 1 117 ? -11.197 19.131 -8.272 1.00 52.16 117 SER A N 1
ATOM 948 C CA . SER A 1 117 ? -11.626 20.064 -7.207 1.00 52.16 117 SER A CA 1
ATOM 949 C C . SER A 1 117 ? -11.114 21.503 -7.379 1.00 52.16 117 SER A C 1
ATOM 951 O O . SER A 1 117 ? -11.636 22.413 -6.752 1.00 52.16 117 SER A O 1
ATOM 953 N N . SER A 1 118 ? -10.169 21.804 -8.275 1.00 49.69 118 SER A N 1
ATOM 954 C CA . SER A 1 118 ? -9.556 23.146 -8.256 1.00 49.69 118 SER A CA 1
ATOM 955 C C . SER A 1 118 ? -10.334 24.269 -8.961 1.00 49.69 118 SER A C 1
ATOM 957 O O . SER A 1 118 ? -9.896 25.409 -8.875 1.00 49.69 118 SER A O 1
ATOM 959 N N . HIS A 1 119 ? -11.445 23.998 -9.663 1.00 52.19 119 HIS A N 1
ATOM 960 C CA . HIS A 1 119 ? -12.119 25.035 -10.473 1.00 52.19 119 HIS A CA 1
ATOM 961 C C . HIS A 1 119 ? -13.644 25.143 -10.340 1.00 52.19 119 HIS A C 1
ATOM 963 O O . HIS A 1 119 ? -14.210 26.084 -10.891 1.00 52.19 119 HIS A O 1
ATOM 969 N N . TYR A 1 120 ? -14.331 24.237 -9.635 1.00 55.75 120 TYR A N 1
ATOM 970 C CA . TYR A 1 120 ? -15.805 24.243 -9.618 1.00 55.75 120 TYR A CA 1
ATOM 971 C C . TYR A 1 120 ? -16.438 24.696 -8.289 1.00 55.75 120 TYR A C 1
ATOM 973 O O . TYR A 1 120 ? -17.614 25.055 -8.261 1.00 55.75 120 TYR A O 1
ATOM 981 N N . GLU A 1 121 ? -15.679 24.747 -7.190 1.00 51.28 121 GLU A N 1
ATOM 982 C CA . GLU A 1 121 ? -16.240 24.996 -5.848 1.00 51.28 121 GLU A CA 1
ATOM 983 C C . GLU A 1 121 ? -16.406 26.480 -5.481 1.00 51.28 121 GLU A C 1
ATOM 985 O O . GLU A 1 121 ? -17.198 26.805 -4.598 1.00 51.28 121 GLU A O 1
ATOM 990 N N . GLU A 1 122 ? -15.777 27.417 -6.195 1.00 52.62 122 GLU A N 1
ATOM 991 C CA . GLU A 1 122 ? -15.953 28.850 -5.894 1.00 52.62 122 GLU A CA 1
ATOM 992 C C . GLU A 1 122 ? -17.354 29.372 -6.263 1.00 52.62 122 GLU A C 1
ATOM 994 O O . GLU A 1 122 ? -17.848 30.337 -5.673 1.00 52.62 122 GLU A O 1
ATOM 999 N N . LYS A 1 123 ? -18.053 28.713 -7.199 1.00 46.38 123 LYS A N 1
ATOM 1000 C CA . LYS A 1 123 ? -19.350 29.196 -7.698 1.00 46.38 123 LYS A CA 1
ATOM 1001 C C . LYS A 1 123 ? -20.550 28.680 -6.898 1.00 46.38 123 LYS A C 1
ATOM 1003 O O . LYS A 1 123 ? -21.576 29.357 -6.846 1.00 46.38 123 LYS A O 1
ATOM 1008 N N . SER A 1 124 ? -20.441 27.524 -6.241 1.00 52.00 124 SER A N 1
ATOM 1009 C CA . SER A 1 124 ? -21.548 26.930 -5.472 1.00 52.00 124 SER A CA 1
ATOM 1010 C C . SER A 1 124 ? -21.739 27.597 -4.104 1.00 52.00 124 SER A C 1
ATOM 1012 O O . SER A 1 124 ? -22.877 27.794 -3.666 1.00 52.00 124 SER A O 1
ATOM 1014 N N . PHE A 1 125 ? -20.654 28.041 -3.463 1.00 50.84 125 PHE A N 1
ATOM 1015 C CA . PHE A 1 125 ? -20.726 28.764 -2.187 1.00 50.84 125 PHE A CA 1
ATOM 1016 C C . PHE A 1 125 ? -21.250 30.198 -2.362 1.00 50.84 125 PHE A C 1
ATOM 1018 O O . PHE A 1 125 ? -22.087 30.659 -1.582 1.00 50.84 125 PHE A O 1
ATOM 1025 N N . SER A 1 126 ? -20.825 30.875 -3.436 1.00 49.19 126 SER A N 1
ATOM 1026 C CA . SER A 1 126 ? -21.289 32.222 -3.798 1.00 49.19 126 SER A CA 1
ATOM 1027 C C . SER A 1 126 ? -22.800 32.256 -4.083 1.00 49.19 126 SER A C 1
ATOM 1029 O O . SER A 1 126 ? -23.523 33.088 -3.532 1.00 49.19 126 SER A O 1
ATOM 1031 N N . MET A 1 127 ? -23.315 31.280 -4.841 1.00 48.00 127 MET A N 1
ATOM 1032 C CA . MET A 1 127 ? -24.745 31.198 -5.166 1.00 48.00 127 MET A CA 1
ATOM 1033 C C . MET A 1 127 ? -25.630 30.867 -3.955 1.00 48.00 127 MET A C 1
ATOM 1035 O O . MET A 1 127 ? -26.762 31.346 -3.875 1.00 48.00 127 MET A O 1
ATOM 1039 N N . THR A 1 128 ? -25.132 30.075 -3.002 1.00 51.59 128 THR A N 1
ATOM 1040 C CA . THR A 1 128 ? -25.898 29.690 -1.802 1.00 51.59 128 THR A CA 1
ATOM 1041 C C . THR A 1 128 ? -25.991 30.847 -0.803 1.00 51.59 128 THR A C 1
ATOM 1043 O O . THR A 1 128 ? -27.058 31.092 -0.241 1.00 51.59 128 THR A O 1
ATOM 1046 N N . LYS A 1 129 ? -24.914 31.632 -0.650 1.00 52.94 129 LYS A N 1
ATOM 1047 C CA . LYS A 1 129 ? -24.898 32.816 0.223 1.00 52.94 129 LYS A CA 1
ATOM 1048 C C . LYS A 1 129 ? -25.803 33.941 -0.299 1.00 52.94 129 LYS A C 1
ATOM 1050 O O . LYS A 1 129 ? -26.485 34.584 0.493 1.00 52.94 129 LYS A O 1
ATOM 1055 N N . MET A 1 130 ? -25.869 34.135 -1.619 1.00 55.44 130 MET A N 1
ATOM 1056 C CA . MET A 1 130 ? -26.741 35.142 -2.246 1.00 55.44 130 MET A CA 1
ATOM 1057 C C . MET A 1 130 ? -28.236 34.814 -2.084 1.00 55.44 130 MET A C 1
ATOM 1059 O O . MET A 1 130 ? -29.026 35.704 -1.780 1.00 55.44 130 MET A O 1
ATOM 1063 N N . LYS A 1 131 ? -28.628 33.537 -2.210 1.00 55.56 131 LYS A N 1
ATOM 1064 C CA . LYS A 1 131 ? -30.030 33.110 -2.034 1.00 55.56 131 LYS A CA 1
ATOM 1065 C C . LYS A 1 131 ? -30.514 33.223 -0.585 1.00 55.56 131 LYS A C 1
ATOM 1067 O O . LYS A 1 131 ? -31.658 33.600 -0.355 1.00 55.56 131 LYS A O 1
ATOM 1072 N N . ALA A 1 132 ? -29.651 32.930 0.390 1.00 54.66 132 ALA A N 1
ATOM 1073 C CA . ALA A 1 132 ? -30.006 33.040 1.806 1.00 54.66 132 ALA A CA 1
ATOM 1074 C C . ALA A 1 132 ? -30.248 34.499 2.240 1.00 54.66 132 ALA A C 1
ATOM 1076 O O . ALA A 1 132 ? -31.164 34.763 3.013 1.00 54.66 132 ALA A O 1
ATOM 1077 N N . LEU A 1 133 ? -29.478 35.450 1.700 1.00 55.75 133 LEU A N 1
ATOM 1078 C CA . LEU A 1 133 ? -29.616 36.873 2.028 1.00 55.75 133 LEU A CA 1
ATOM 1079 C C . LEU A 1 133 ? -30.852 37.522 1.383 1.00 55.75 133 LEU A C 1
ATOM 1081 O O . LEU A 1 133 ? -31.500 38.344 2.021 1.00 55.75 133 LEU A O 1
ATOM 1085 N N . GLN A 1 134 ? -31.228 37.115 0.166 1.00 55.31 134 GLN A N 1
ATOM 1086 C CA . GLN A 1 134 ? -32.448 37.612 -0.490 1.00 55.31 134 GLN A CA 1
ATOM 1087 C C . GLN A 1 134 ? -33.734 37.121 0.194 1.00 55.31 134 GLN A C 1
ATOM 1089 O O . GLN A 1 134 ? -34.723 37.852 0.240 1.00 55.31 134 GLN A O 1
ATOM 1094 N N . ASN A 1 135 ? -33.716 35.912 0.764 1.00 53.19 135 ASN A N 1
ATOM 1095 C CA . ASN A 1 135 ? -34.869 35.367 1.485 1.00 53.19 135 ASN A CA 1
ATOM 1096 C C . ASN A 1 135 ? -35.084 36.030 2.856 1.00 53.19 135 ASN A C 1
ATOM 1098 O O . ASN A 1 135 ? -36.229 36.183 3.270 1.00 53.19 135 ASN A O 1
ATOM 1102 N N . LEU A 1 136 ? -34.017 36.467 3.536 1.00 55.53 136 LEU A N 1
ATOM 1103 C CA . LEU A 1 136 ? -34.124 37.171 4.821 1.00 55.53 136 LEU A CA 1
ATOM 1104 C C . LEU A 1 136 ? -34.669 38.597 4.651 1.00 55.53 136 LEU A C 1
ATOM 1106 O O . LEU A 1 136 ? -35.564 38.994 5.391 1.00 55.53 136 LEU A O 1
ATOM 1110 N N . SER A 1 137 ? -34.237 39.325 3.613 1.00 56.56 137 SER A N 1
ATOM 1111 C CA . SER A 1 137 ? -34.756 40.676 3.341 1.00 56.56 137 SER A CA 1
ATOM 1112 C C . SER A 1 137 ? -36.236 40.698 2.943 1.00 56.56 137 SER A C 1
ATOM 1114 O O . SER A 1 137 ? -36.913 41.703 3.136 1.00 56.56 137 SER A O 1
ATOM 1116 N N . HIS A 1 138 ? -36.750 39.603 2.372 1.00 49.88 138 HIS A N 1
ATOM 1117 C CA . HIS A 1 138 ? -38.163 39.503 1.994 1.00 49.88 138 HIS A CA 1
ATOM 1118 C C . HIS A 1 138 ? -39.072 39.212 3.201 1.00 49.88 138 HIS A C 1
ATOM 1120 O O . HIS A 1 138 ? -40.236 39.604 3.194 1.00 49.88 138 HIS A O 1
ATOM 1126 N N . PHE A 1 139 ? -38.551 38.549 4.240 1.00 53.06 139 PHE A N 1
ATOM 1127 C CA . PHE A 1 139 ? -39.322 38.202 5.437 1.00 53.06 139 PHE A CA 1
ATOM 1128 C C . PHE A 1 139 ? -39.501 39.410 6.373 1.00 53.06 139 PHE A C 1
ATOM 1130 O O . PHE A 1 139 ? -40.612 39.669 6.828 1.00 53.06 139 PHE A O 1
ATOM 1137 N N . GLU A 1 140 ? -38.456 40.225 6.558 1.00 55.44 140 GLU A N 1
ATOM 1138 C CA . GLU A 1 140 ? -38.523 41.449 7.381 1.00 55.44 140 GLU A CA 1
ATOM 1139 C C . GLU A 1 140 ? -39.484 42.506 6.796 1.00 55.44 140 GLU A C 1
ATOM 1141 O O . GLU A 1 140 ? -40.164 43.223 7.534 1.00 55.44 140 GLU A O 1
ATOM 1146 N N . HIS A 1 141 ? -39.616 42.571 5.464 1.00 55.66 141 HIS A N 1
ATOM 1147 C CA . HIS A 1 141 ? -40.553 43.492 4.809 1.00 55.66 141 HIS A CA 1
ATOM 1148 C C . HIS A 1 141 ? -42.028 43.089 5.006 1.00 55.66 141 HIS A C 1
ATOM 1150 O O . HIS A 1 141 ? -42.897 43.957 5.077 1.00 55.66 141 HIS A O 1
ATOM 1156 N N . LEU A 1 142 ? -42.323 41.789 5.139 1.00 53.34 142 LEU A N 1
ATOM 1157 C CA . LEU A 1 142 ? -43.682 41.302 5.408 1.00 53.34 142 LEU A CA 1
ATOM 1158 C C . LEU A 1 142 ? -44.068 41.422 6.888 1.00 53.34 142 LEU A C 1
ATOM 1160 O O . LEU A 1 142 ? -45.221 41.735 7.175 1.00 53.34 142 LEU A O 1
ATOM 1164 N N . GLU A 1 143 ? -43.130 41.248 7.827 1.00 56.62 143 GLU A N 1
ATOM 1165 C CA . GLU A 1 143 ? -43.396 41.518 9.251 1.00 56.62 143 GLU A CA 1
ATOM 1166 C C . GLU A 1 143 ? -43.685 43.004 9.508 1.00 56.62 143 GLU A C 1
ATOM 1168 O O . GLU A 1 143 ? -44.618 43.327 10.245 1.00 56.62 143 GLU A O 1
ATOM 1173 N N . THR A 1 144 ? -42.978 43.903 8.815 1.00 55.22 144 THR A N 1
ATOM 1174 C CA . THR A 1 144 ? -43.217 45.353 8.918 1.00 55.22 144 THR A CA 1
ATOM 1175 C C . THR A 1 144 ? -44.612 45.733 8.393 1.00 55.22 144 THR A C 1
ATOM 1177 O O . THR A 1 144 ? -45.327 46.504 9.030 1.00 55.22 144 THR A O 1
ATOM 1180 N N . LEU A 1 145 ? -45.067 45.122 7.291 1.00 55.25 145 LEU A N 1
ATOM 1181 C CA . LEU A 1 145 ? -46.418 45.337 6.748 1.00 55.25 145 LEU A CA 1
ATOM 1182 C C . LEU A 1 145 ? -47.533 44.684 7.586 1.00 55.25 145 LEU A C 1
ATOM 1184 O O . LEU A 1 145 ? -48.655 45.191 7.606 1.00 55.25 145 LEU A O 1
ATOM 1188 N N . MET A 1 146 ? -47.252 43.598 8.316 1.00 56.44 146 MET A N 1
ATOM 1189 C CA . MET A 1 146 ? -48.220 43.033 9.268 1.00 56.44 146 MET A CA 1
ATOM 1190 C C . MET A 1 146 ? -48.340 43.853 10.561 1.00 56.44 146 MET A C 1
ATOM 1192 O O . MET A 1 146 ? -49.405 43.843 11.177 1.00 56.44 146 MET A O 1
ATOM 1196 N N . GLN A 1 147 ? -47.301 44.593 10.959 1.00 55.44 147 GLN A N 1
ATOM 1197 C CA . GLN A 1 147 ? -47.354 45.486 12.125 1.00 55.44 147 GLN A CA 1
ATOM 1198 C C . GLN A 1 147 ? -48.084 46.812 11.860 1.00 55.44 147 GLN A C 1
ATOM 1200 O O . GLN A 1 147 ? -48.562 47.431 12.811 1.00 55.44 147 GLN A O 1
ATOM 1205 N N . GLU A 1 148 ? -48.264 47.218 10.599 1.00 53.09 148 GLU A N 1
ATOM 1206 C CA . GLU A 1 148 ? -49.064 48.401 10.238 1.00 53.09 148 GLU A CA 1
ATOM 1207 C C . GLU A 1 148 ? -50.572 48.111 10.094 1.00 53.09 148 GLU A C 1
ATOM 1209 O O . GLU A 1 148 ? -51.387 49.025 10.225 1.00 53.09 148 GLU A O 1
ATOM 1214 N N . PHE A 1 149 ? -50.981 46.850 9.901 1.00 54.81 149 PHE A N 1
ATOM 1215 C CA . PHE A 1 149 ? -52.399 46.481 9.745 1.00 54.81 149 PHE A CA 1
ATOM 1216 C C . PHE A 1 149 ? -53.124 46.112 11.047 1.00 54.81 149 PHE A C 1
ATOM 1218 O O . PHE A 1 149 ? -54.356 46.088 11.077 1.00 54.81 149 PHE A O 1
ATOM 1225 N N . THR A 1 150 ? -52.414 45.892 12.156 1.00 48.69 150 THR A N 1
ATOM 1226 C CA . THR A 1 150 ? -53.045 45.682 13.467 1.00 48.69 150 THR A CA 1
ATOM 1227 C C . THR A 1 150 ? -53.085 46.978 14.267 1.00 48.69 150 THR A C 1
ATOM 1229 O O . THR A 1 150 ? -52.434 47.127 15.301 1.00 48.69 150 THR A O 1
ATOM 1232 N N . GLY A 1 151 ? -53.914 47.915 13.807 1.00 54.00 151 GLY A N 1
ATOM 1233 C CA . GLY A 1 151 ? -54.455 48.978 14.643 1.00 54.00 151 GLY A CA 1
ATOM 1234 C C . GLY A 1 151 ? -55.340 48.397 15.748 1.00 54.00 151 GLY A C 1
ATOM 1235 O O . GLY A 1 151 ? -56.558 48.483 15.672 1.00 54.00 151 GLY A O 1
ATOM 1236 N N . TYR A 1 152 ? -54.734 47.816 16.785 1.00 44.44 152 TYR A N 1
ATOM 1237 C CA . TYR A 1 152 ? -55.402 47.482 18.040 1.00 44.44 152 TYR A CA 1
ATOM 1238 C C . TYR A 1 152 ? -54.523 47.874 19.232 1.00 44.44 152 TYR A C 1
ATOM 1240 O O . TYR A 1 152 ? -53.501 47.278 19.554 1.00 44.44 152 TYR A O 1
ATOM 1248 N N . LYS A 1 153 ? -54.981 48.944 19.878 1.00 52.75 153 LYS A N 1
ATOM 1249 C CA . LYS A 1 153 ? -54.526 49.559 21.124 1.00 52.75 153 LYS A CA 1
ATOM 1250 C C . LYS A 1 153 ? -54.291 48.510 22.224 1.00 52.75 153 LYS A C 1
ATOM 1252 O O . LYS A 1 153 ? -55.255 47.967 22.756 1.00 52.75 153 LYS A O 1
ATOM 1257 N N . LEU A 1 154 ? -53.041 48.301 22.642 1.00 41.84 154 LEU A N 1
ATOM 1258 C CA . LEU A 1 154 ? -52.707 47.581 23.877 1.00 41.84 154 LEU A CA 1
ATOM 1259 C C . LEU A 1 154 ? -51.818 48.451 24.779 1.00 41.84 154 LEU A C 1
ATOM 1261 O O . LEU A 1 154 ? -50.859 49.083 24.344 1.00 41.84 154 LEU A O 1
ATOM 1265 N N . LYS A 1 155 ? -52.260 48.564 26.034 1.00 45.75 155 LYS A N 1
ATOM 1266 C CA . LYS A 1 155 ? -51.798 49.483 27.084 1.00 45.75 155 LYS A CA 1
ATOM 1267 C C . LYS A 1 155 ? -50.335 49.228 27.480 1.00 45.75 155 LYS A C 1
ATOM 1269 O O . LYS A 1 155 ? -49.896 48.085 27.537 1.00 45.75 155 LYS A O 1
ATOM 1274 N N . ARG A 1 156 ? -49.622 50.313 27.814 1.00 40.91 156 ARG A N 1
ATOM 1275 C CA . ARG A 1 156 ? -48.252 50.315 28.360 1.00 40.91 156 ARG A CA 1
ATOM 1276 C C . ARG A 1 156 ? -48.179 49.526 29.682 1.00 40.91 156 ARG A C 1
ATOM 1278 O O . ARG A 1 156 ? -48.951 49.842 30.586 1.00 40.91 156 ARG A O 1
ATOM 1285 N N . PRO A 1 157 ? -47.255 48.564 29.834 1.00 42.00 157 PRO A N 1
ATOM 1286 C CA . PRO A 1 157 ? -47.016 47.871 31.095 1.00 42.00 157 PRO A CA 1
ATOM 1287 C C . PRO A 1 157 ? -45.904 48.578 31.887 1.00 42.00 157 PRO A C 1
ATOM 1289 O O . PRO A 1 157 ? -44.766 48.118 31.900 1.00 42.00 157 PRO A O 1
ATOM 1292 N N . SER A 1 158 ? -46.205 49.720 32.515 1.00 50.00 158 SER A N 1
ATOM 1293 C CA . SER A 1 158 ? -45.229 50.411 33.380 1.00 50.00 158 SER A CA 1
ATOM 1294 C C . SER A 1 158 ? -45.734 50.863 34.748 1.00 50.00 158 SER A C 1
ATOM 1296 O O . SER A 1 158 ? -44.931 51.404 35.491 1.00 50.00 158 SER A O 1
ATOM 1298 N N . ASP A 1 159 ? -46.977 50.584 35.145 1.00 46.53 159 ASP A N 1
ATOM 1299 C CA . ASP A 1 159 ? -47.482 51.046 36.447 1.00 46.53 159 ASP A CA 1
ATOM 1300 C C . ASP A 1 159 ? -48.134 49.917 37.250 1.00 46.53 159 ASP A C 1
ATOM 1302 O O . ASP A 1 159 ? -49.340 49.933 37.452 1.00 46.53 159 ASP A O 1
ATOM 1306 N N . LEU A 1 160 ? -47.358 48.932 37.712 1.00 45.06 160 LEU A N 1
ATOM 1307 C CA . LEU A 1 160 ? -47.733 48.101 38.868 1.00 45.06 160 LEU A CA 1
ATOM 1308 C C . LEU A 1 160 ? -46.469 47.640 39.616 1.00 45.06 160 LEU A C 1
ATOM 1310 O O . LEU A 1 160 ? -46.086 46.473 39.595 1.00 45.06 160 LEU A O 1
ATOM 1314 N N . ILE A 1 161 ? -45.816 48.598 40.279 1.00 43.34 161 ILE A N 1
ATOM 1315 C CA . ILE A 1 161 ? -44.948 48.349 41.434 1.00 43.34 161 ILE A CA 1
ATOM 1316 C C . ILE A 1 161 ? -45.775 48.646 42.692 1.00 43.34 161 ILE A C 1
ATOM 1318 O O . ILE A 1 161 ? -46.459 49.661 42.769 1.00 43.34 161 ILE A O 1
ATOM 1322 N N . SER A 1 162 ? -45.708 47.697 43.627 1.00 44.62 162 SER A N 1
ATOM 1323 C CA . SER A 1 162 ? -46.113 47.701 45.039 1.00 44.62 162 SER A CA 1
ATOM 1324 C C . SER A 1 162 ? -46.535 49.031 45.676 1.00 44.62 162 SER A C 1
ATOM 1326 O O . SER A 1 162 ? -45.763 49.985 45.628 1.00 44.62 162 SER A O 1
ATOM 1328 N N . LEU A 1 163 ? -47.634 49.009 46.445 1.00 43.50 163 LEU A N 1
ATOM 1329 C CA . LEU A 1 163 ? -47.689 49.485 47.839 1.00 43.50 163 LEU A CA 1
ATOM 1330 C C . LEU A 1 163 ? -49.066 49.187 48.478 1.00 43.50 163 LEU A C 1
ATOM 1332 O O . LEU A 1 163 ? -50.092 49.255 47.808 1.00 43.50 163 LEU A O 1
ATOM 1336 N N . PHE A 1 164 ? -49.028 48.912 49.787 1.00 40.72 164 PHE A N 1
ATOM 1337 C CA . PHE A 1 164 ? -50.119 48.735 50.766 1.00 40.72 164 PHE A CA 1
ATOM 1338 C C . PHE A 1 164 ? -50.676 47.317 51.004 1.00 40.72 164 PHE A C 1
ATOM 1340 O O . PHE A 1 164 ? -51.750 46.935 50.547 1.00 40.72 164 PHE A O 1
ATOM 1347 N N . SER A 1 165 ? -49.938 46.577 51.843 1.00 42.50 165 SER A N 1
ATOM 1348 C CA . SER A 1 165 ? -50.528 45.780 52.928 1.00 42.50 165 SER A CA 1
ATOM 1349 C C . SER A 1 165 ? -50.932 46.698 54.090 1.00 42.50 165 SER A C 1
ATOM 1351 O O . SER A 1 165 ? -50.173 47.612 54.413 1.00 42.50 165 SER A O 1
ATOM 1353 N N . THR A 1 166 ? -52.062 46.328 54.713 1.00 50.78 166 THR A N 1
ATOM 1354 C CA . THR A 1 166 ? -52.672 46.757 55.997 1.00 50.78 166 THR A CA 1
ATOM 1355 C C . THR A 1 166 ? -53.128 48.199 56.144 1.00 50.78 166 THR A C 1
ATOM 1357 O O . THR A 1 166 ? -52.273 49.105 56.110 1.00 50.78 166 THR A O 1
#

Sequence (166 aa):
MQRLKPSVSSKPPSRKTPFQPAHELQYGLKVMAKDASGVVCSVRCQFCKYFGREESKNGKRRRTQNQKFYKPPYRPQYYTDHNTTAHGIKWAQYQALSSDEKSAFFSGQISHNNQLSSHYEEKSFSMTKMKALQNLSHFEHLETLMQEFTGYKLKRPSDLISLFST

Radius of gyration: 34.67 Å; chains: 1; bounding box: 113×69×75 Å

pLDDT: mean 77.17, std 20.84, range [40.72, 98.44]

Secondary structure (DSSP, 8-state):
----------PPP----PPPTHHHHHHTEEEEEE-TTS-EEEEEEHHHHHT-PPPPTT-SSPPP-PPPEE-SS--HHHHHHHHHHHSHHH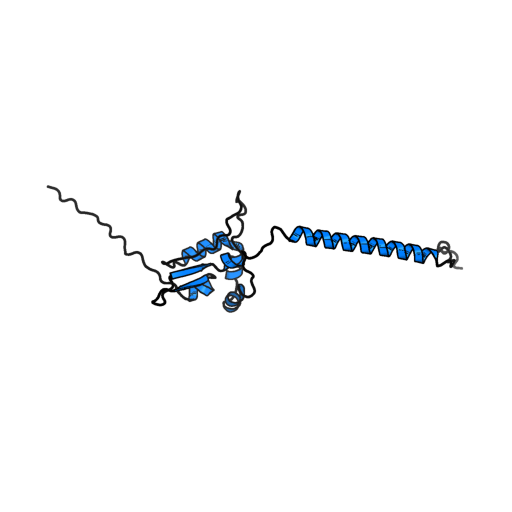HHHHHTS-HHHHHHTTTTPPPGGG---TTTHHHHHHHHHHHHHHHHHHHHHHHHHHHHH-----------------

Foldseek 3Di:
DDDDDDPPPPDPPDPFAFDDPVCCLQLVKAQDDADPVRGGAKIWHLCLFQPFFDADPPDPDGDDSDTDMDGIPPDVVVSVVCCCRGVVPVSVVLNPDDSVCSVCVSPPGDTPVPPPPPPDPVPVVVVVVVVVVVVVVVVVVVVVVVVVPPPDDDDDPDPDDDDDDD

Organism: NCBI:txid1317064